Protein AF-A0A8T4J746-F1 (afdb_monomer_lite)

InterPro domains:
  IPR036259 MFS transporter superfamily [SSF103473] (16-96)

Foldseek 3Di:
DPPVVDPPDCPHCVNVVVVVVVVVVVVVVVVVQVPDPDRPDDVVQCVDVVSVVVVVVVVVVVVVVVVVLVVQLCCCCVVVVDDNVVSVVVCVVVVVD

Structure (mmCIF, N/CA/C/O backbone):
data_AF-A0A8T4J746-F1
#
_entry.id   AF-A0A8T4J746-F1
#
loop_
_atom_site.group_PDB
_atom_site.id
_atom_site.type_symbol
_atom_site.label_atom_id
_atom_site.label_alt_id
_atom_site.label_comp_id
_atom_site.label_asym_id
_atom_site.label_entity_id
_atom_site.label_seq_id
_atom_site.pdbx_PDB_ins_code
_atom_site.Cartn_x
_atom_site.Cartn_y
_atom_site.Cartn_z
_atom_site.occupancy
_atom_site.B_iso_or_equiv
_atom_site.auth_seq_id
_atom_site.auth_comp_id
_atom_site.auth_asym_id
_atom_site.auth_atom_id
_atom_site.pdbx_PDB_model_num
ATOM 1 N N . VAL A 1 1 ? 3.954 -14.699 -12.345 1.00 46.50 1 VAL A N 1
ATOM 2 C CA . VAL A 1 1 ? 3.123 -13.565 -11.860 1.00 46.50 1 VAL A CA 1
ATOM 3 C C . VAL A 1 1 ? 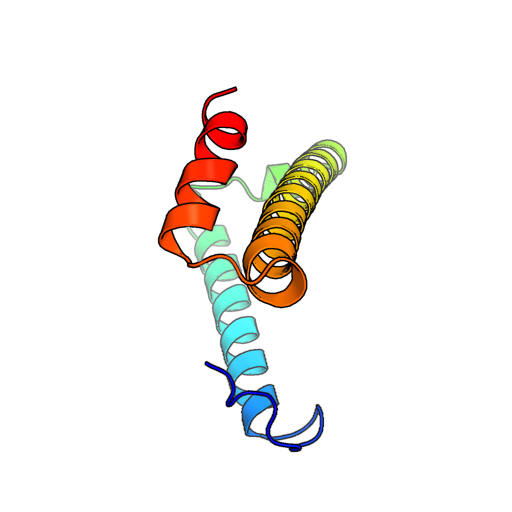2.358 -12.829 -12.969 1.00 46.50 1 VAL A C 1
ATOM 5 O O . VAL A 1 1 ? 1.254 -12.374 -12.720 1.00 46.50 1 VAL A O 1
ATOM 8 N N . LYS A 1 2 ? 2.841 -12.819 -14.224 1.00 45.47 2 LYS A N 1
ATOM 9 C CA . LYS A 1 2 ? 2.150 -12.290 -15.424 1.00 45.47 2 LYS A CA 1
ATOM 10 C C . LYS A 1 2 ? 1.062 -13.236 -15.990 1.00 45.47 2 LYS A C 1
ATOM 12 O O . LYS A 1 2 ? 1.069 -13.545 -17.173 1.00 45.47 2 LYS A O 1
ATOM 17 N N . ARG A 1 3 ? 0.187 -13.784 -15.135 1.00 45.03 3 ARG A N 1
ATOM 18 C CA . ARG A 1 3 ? -0.960 -14.637 -15.548 1.00 45.03 3 ARG A CA 1
ATOM 19 C C . ARG A 1 3 ? -2.323 -14.142 -15.041 1.00 45.03 3 ARG A C 1
ATOM 21 O O . ARG A 1 3 ? -3.326 -14.787 -15.297 1.00 45.03 3 ARG A O 1
ATOM 28 N N . ALA A 1 4 ? -2.370 -12.981 -14.385 1.00 52.22 4 ALA A N 1
ATOM 29 C CA . ALA A 1 4 ? -3.615 -12.297 -14.014 1.00 52.22 4 ALA A CA 1
ATOM 30 C C . ALA A 1 4 ? -4.032 -11.222 -15.044 1.00 52.22 4 ALA A C 1
ATOM 32 O O . ALA A 1 4 ? -4.728 -10.276 -14.706 1.00 52.22 4 ALA A O 1
ATOM 33 N N . GLY A 1 5 ? -3.551 -11.340 -16.286 1.00 49.50 5 GLY A N 1
ATOM 34 C CA . GLY A 1 5 ? -3.947 -10.495 -17.420 1.00 49.50 5 GLY A CA 1
ATOM 35 C C . GLY A 1 5 ? -4.596 -11.295 -18.551 1.00 49.50 5 GLY A C 1
ATOM 36 O O . GLY A 1 5 ? -4.645 -10.823 -19.682 1.00 49.50 5 GLY A O 1
ATOM 37 N N . THR A 1 6 ? -5.017 -12.535 -18.280 1.00 51.75 6 THR A N 1
ATOM 38 C CA . THR A 1 6 ? -5.798 -13.337 -19.228 1.00 51.75 6 THR A CA 1
ATOM 39 C C . THR A 1 6 ? -7.147 -12.646 -19.376 1.00 51.75 6 THR A C 1
ATOM 41 O O . THR A 1 6 ? -7.766 -12.357 -18.359 1.00 51.75 6 THR A O 1
ATOM 44 N N . GLY A 1 7 ? -7.556 -12.328 -20.605 1.00 55.16 7 GLY A N 1
ATOM 45 C CA . GLY A 1 7 ? -8.701 -11.476 -20.954 1.00 55.16 7 GLY A CA 1
ATOM 46 C C . GLY A 1 7 ? -10.095 -11.982 -20.561 1.00 55.16 7 GLY A C 1
ATOM 47 O O . GLY A 1 7 ? -11.039 -11.808 -21.325 1.00 55.16 7 GLY A O 1
ATOM 48 N N . GLU A 1 8 ? -10.247 -12.589 -19.387 1.00 59.25 8 GLU A N 1
ATOM 49 C CA . GLU A 1 8 ? -11.535 -12.683 -18.717 1.00 59.25 8 GLU A CA 1
ATOM 50 C C . GLU A 1 8 ? -11.913 -11.269 -18.268 1.00 59.25 8 GLU A C 1
ATOM 52 O O . GLU A 1 8 ? -11.132 -10.582 -17.608 1.00 59.25 8 GLU A O 1
ATOM 57 N N . GLY A 1 9 ? -13.083 -10.789 -18.695 1.00 61.47 9 GLY A N 1
ATOM 58 C CA . GLY A 1 9 ? -13.557 -9.457 -18.329 1.00 61.47 9 GLY A CA 1
ATOM 59 C C . GLY A 1 9 ? -13.572 -9.264 -16.811 1.00 61.47 9 GLY A C 1
ATOM 60 O O . GLY A 1 9 ? -13.573 -10.228 -16.053 1.00 61.47 9 GLY A O 1
ATOM 61 N N . LEU A 1 10 ? -13.651 -8.014 -16.352 1.00 65.25 10 LEU A N 1
ATOM 62 C CA . LEU A 1 10 ? -13.710 -7.644 -14.924 1.00 65.25 10 LEU A CA 1
ATOM 63 C C . LEU A 1 10 ? -14.742 -8.442 -14.089 1.00 65.25 10 LEU A C 1
ATOM 65 O O . LEU A 1 10 ? -14.640 -8.489 -12.867 1.00 65.25 10 LEU A O 1
ATOM 69 N N . LEU A 1 11 ? -15.726 -9.064 -14.748 1.00 71.25 11 LEU A N 1
ATOM 70 C CA . LEU A 1 11 ? -16.787 -9.893 -14.171 1.00 71.25 11 LEU A CA 1
ATOM 71 C C . LEU A 1 11 ? -16.536 -11.409 -14.295 1.00 71.25 11 LEU A C 1
ATOM 73 O O . LEU A 1 11 ? -17.451 -12.206 -14.098 1.00 71.25 11 LEU A O 1
ATOM 77 N N . GLY A 1 12 ? -15.319 -11.823 -14.643 1.00 78.25 12 GLY A N 1
ATOM 78 C CA . GLY A 1 12 ? -14.938 -13.225 -14.715 1.00 78.25 12 GLY A CA 1
ATOM 79 C C . GLY A 1 12 ? -15.028 -13.889 -13.336 1.00 78.25 12 GLY A C 1
ATOM 80 O O . GLY A 1 12 ? -14.698 -13.264 -12.318 1.00 78.25 12 GLY A O 1
ATOM 81 N N . PRO A 1 13 ? -15.443 -15.166 -13.263 1.00 76.69 13 PRO A N 1
ATOM 82 C CA . PRO A 1 13 ? -15.526 -15.889 -11.997 1.00 76.69 13 PRO A CA 1
ATOM 83 C C . PRO A 1 13 ? -14.168 -15.953 -11.279 1.00 76.69 13 PRO A C 1
ATOM 85 O O . PRO A 1 13 ? -14.131 -15.927 -10.050 1.00 76.69 13 PRO A O 1
ATOM 88 N N . ALA A 1 14 ? -13.054 -15.938 -12.022 1.00 81.31 14 ALA A N 1
ATOM 89 C CA . ALA A 1 14 ? -11.702 -15.904 -11.468 1.00 81.31 14 ALA A CA 1
ATOM 90 C C . ALA A 1 14 ? -11.357 -14.593 -10.733 1.00 81.31 14 ALA A C 1
ATOM 92 O O . ALA A 1 14 ? -10.502 -14.604 -9.849 1.00 81.31 14 ALA A O 1
ATOM 93 N N . THR A 1 15 ? -12.020 -13.476 -11.052 1.00 82.00 15 THR A N 1
ATOM 94 C CA . THR A 1 15 ? -11.833 -12.175 -10.382 1.00 82.00 15 THR A CA 1
ATOM 95 C C . THR A 1 15 ? -12.856 -11.968 -9.269 1.00 82.00 15 THR A C 1
ATOM 97 O O . THR A 1 15 ? -12.509 -11.523 -8.174 1.00 82.00 15 THR A O 1
ATOM 100 N N . LEU A 1 16 ? -14.116 -12.335 -9.517 1.00 85.50 16 LEU A N 1
ATOM 101 C CA . LEU A 1 16 ? -15.197 -12.167 -8.546 1.00 85.50 16 LEU A CA 1
ATOM 102 C C . LEU A 1 16 ? -15.040 -13.084 -7.330 1.00 85.50 16 LEU A C 1
ATOM 104 O O . LEU A 1 16 ? -15.293 -12.645 -6.211 1.00 85.50 16 LEU A O 1
ATOM 108 N N . ALA A 1 17 ? -14.590 -14.329 -7.515 1.00 87.44 17 ALA A N 1
ATOM 109 C CA . ALA A 1 17 ? -14.396 -15.262 -6.408 1.00 87.44 17 ALA A CA 1
ATOM 110 C C . ALA A 1 17 ? -13.406 -14.742 -5.342 1.00 87.44 17 ALA A C 1
ATOM 112 O O . ALA A 1 17 ? -13.809 -14.624 -4.182 1.00 87.44 17 ALA A O 1
ATOM 113 N N . PRO A 1 18 ? -12.149 -14.370 -5.669 1.00 88.06 18 PRO A N 1
ATOM 114 C CA . PRO A 1 18 ? -11.221 -13.843 -4.671 1.00 88.06 18 PRO A CA 1
ATOM 115 C C . PRO A 1 18 ? -11.674 -12.495 -4.097 1.00 88.06 18 PRO A C 1
ATOM 117 O O . PRO A 1 18 ? -11.447 -12.249 -2.914 1.00 88.06 18 PRO A O 1
ATOM 120 N N . LEU A 1 19 ? -12.360 -11.651 -4.880 1.00 88.50 19 LEU A N 1
ATOM 121 C CA . LEU A 1 19 ? -12.922 -10.390 -4.388 1.00 88.50 19 LEU A CA 1
ATOM 122 C C . LEU A 1 19 ? -13.989 -10.625 -3.309 1.00 88.50 19 LEU A C 1
ATOM 124 O O . LEU A 1 19 ? -13.925 -10.029 -2.233 1.00 88.50 19 LEU A O 1
ATOM 128 N N . LEU A 1 20 ? -14.944 -11.522 -3.570 1.00 92.44 20 LEU A N 1
ATOM 129 C CA . LEU A 1 20 ? -16.001 -11.874 -2.620 1.00 92.44 20 LEU A CA 1
ATOM 130 C C . LEU A 1 20 ? -15.434 -12.558 -1.375 1.00 92.44 20 LEU A C 1
ATOM 132 O O . LEU A 1 20 ? -15.839 -12.228 -0.260 1.00 92.44 20 LEU A O 1
ATOM 136 N N . ILE A 1 21 ? -14.468 -13.466 -1.545 1.00 93.25 21 ILE A N 1
ATOM 137 C CA . ILE A 1 21 ? -13.784 -14.131 -0.428 1.00 93.25 21 ILE A CA 1
ATOM 138 C C . ILE A 1 21 ? -13.037 -13.100 0.425 1.00 93.25 21 ILE A C 1
ATOM 140 O O . ILE A 1 21 ? -13.191 -13.089 1.646 1.00 93.25 21 ILE A O 1
ATOM 144 N N . GLY A 1 22 ? -12.273 -12.201 -0.199 1.00 90.69 22 GLY A N 1
ATOM 145 C CA . GLY A 1 22 ? -11.554 -11.132 0.492 1.00 90.69 22 GLY A CA 1
ATOM 146 C C . GLY A 1 22 ? -12.494 -10.210 1.268 1.00 90.69 22 GLY A C 1
ATOM 147 O O . GLY A 1 22 ? -12.268 -9.950 2.451 1.00 90.69 22 GLY A O 1
ATOM 148 N N . ALA A 1 23 ? -13.597 -9.784 0.647 1.00 93.19 23 ALA A N 1
ATOM 149 C CA . ALA A 1 23 ? -14.620 -8.974 1.301 1.00 93.19 23 ALA A CA 1
ATOM 150 C C . ALA A 1 23 ? -15.270 -9.710 2.487 1.00 93.19 23 ALA A C 1
ATOM 152 O O . ALA A 1 23 ? -15.416 -9.138 3.569 1.00 93.19 23 ALA A O 1
ATOM 153 N N . ALA A 1 24 ? -15.610 -10.992 2.324 1.00 93.94 24 ALA A N 1
ATOM 154 C CA . ALA A 1 24 ? -16.190 -11.805 3.389 1.00 93.94 24 ALA A CA 1
ATOM 155 C C . ALA A 1 24 ? -15.230 -11.963 4.580 1.00 93.94 24 ALA A C 1
ATOM 157 O O . ALA A 1 24 ? -15.645 -11.806 5.731 1.00 93.94 24 ALA A O 1
ATOM 158 N N . LEU A 1 25 ? -13.944 -12.213 4.316 1.00 92.88 25 LEU A N 1
ATOM 159 C CA . LEU A 1 25 ? -12.907 -12.313 5.345 1.00 92.88 25 LEU A CA 1
ATOM 160 C C . LEU A 1 25 ? -12.695 -10.985 6.075 1.00 92.88 25 LEU A C 1
ATOM 162 O O . LEU A 1 25 ? -12.599 -10.984 7.303 1.00 92.88 25 LEU A O 1
ATOM 166 N N . LEU A 1 26 ? -12.686 -9.859 5.356 1.00 87.88 26 LEU A N 1
ATOM 167 C CA . LEU A 1 26 ? -12.573 -8.529 5.955 1.00 87.88 26 LEU A CA 1
ATOM 168 C C . LEU A 1 26 ? -13.752 -8.250 6.895 1.00 87.88 26 LEU A C 1
ATOM 170 O O . LEU A 1 26 ? -13.555 -7.872 8.049 1.00 87.88 26 LEU A O 1
ATOM 174 N N . VAL A 1 27 ? -14.981 -8.511 6.442 1.00 89.25 27 VAL A N 1
ATOM 175 C CA . VAL A 1 27 ? -16.186 -8.354 7.269 1.00 89.25 27 VAL A CA 1
ATOM 176 C C . VAL A 1 27 ? -16.136 -9.274 8.490 1.00 89.25 27 VAL A C 1
ATOM 178 O O . VAL A 1 27 ? -16.463 -8.846 9.600 1.00 89.25 27 VAL A O 1
ATOM 181 N N . ALA A 1 28 ? -15.706 -10.526 8.322 1.00 89.19 28 ALA A N 1
ATOM 182 C CA . ALA A 1 28 ? -15.554 -11.469 9.425 1.00 89.19 28 ALA A CA 1
ATOM 183 C C . ALA A 1 28 ? -14.501 -10.998 10.441 1.00 89.19 28 ALA A C 1
ATOM 185 O O . ALA A 1 28 ? -14.742 -11.064 11.648 1.00 89.19 28 ALA A O 1
ATOM 186 N N . PHE A 1 29 ? -13.369 -10.470 9.971 1.00 84.31 29 PHE A N 1
ATOM 187 C CA . PHE A 1 29 ? -12.306 -9.918 10.808 1.00 84.31 29 PHE A CA 1
ATOM 188 C C . PHE A 1 29 ? -12.789 -8.704 11.603 1.00 84.31 29 PHE A C 1
ATOM 190 O O . PHE A 1 29 ? -12.661 -8.689 12.826 1.00 84.31 29 PHE A O 1
ATOM 197 N N . VAL A 1 30 ? -13.431 -7.739 10.940 1.00 83.81 30 VAL A N 1
ATOM 198 C CA . VAL A 1 30 ? -14.019 -6.540 11.557 1.00 83.81 30 VAL A CA 1
ATOM 199 C C . VAL A 1 30 ? -15.047 -6.923 12.625 1.00 83.81 30 VAL A C 1
ATOM 201 O O . VAL A 1 30 ? -15.009 -6.417 13.748 1.00 83.81 30 VAL A O 1
ATOM 204 N N . ARG A 1 31 ? -15.942 -7.873 12.320 1.00 84.44 31 ARG A N 1
ATOM 205 C CA . ARG A 1 31 ? -16.929 -8.390 13.284 1.00 84.44 31 ARG A CA 1
ATOM 206 C C . ARG A 1 31 ? -16.268 -9.093 14.466 1.00 84.44 31 ARG A C 1
ATOM 208 O O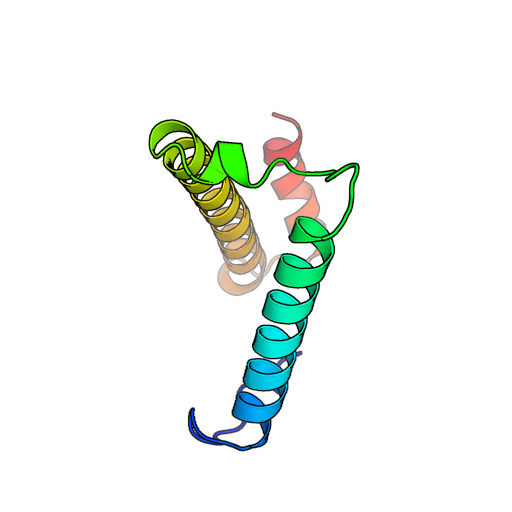 . ARG A 1 31 ? -16.732 -8.939 15.595 1.00 84.44 31 ARG A O 1
ATOM 215 N N . ARG A 1 32 ? -15.199 -9.859 14.225 1.00 82.75 32 ARG A N 1
ATOM 216 C CA . ARG A 1 32 ? -14.456 -10.566 15.275 1.00 82.75 32 ARG A CA 1
ATOM 217 C C . ARG A 1 32 ? -13.694 -9.596 16.179 1.00 82.75 32 ARG A C 1
ATOM 219 O O . ARG A 1 32 ? -13.761 -9.759 17.392 1.00 82.75 32 ARG A O 1
ATOM 226 N N . GLN A 1 33 ? -13.038 -8.584 15.612 1.00 78.81 33 GLN A N 1
ATOM 227 C CA . GLN A 1 33 ? -12.352 -7.510 16.342 1.00 78.81 33 GLN A CA 1
ATOM 228 C C . GLN A 1 33 ? -13.331 -6.742 17.236 1.00 78.81 33 GLN A C 1
ATOM 230 O O . GLN A 1 33 ? -13.083 -6.590 18.426 1.00 78.81 33 GLN A O 1
ATOM 235 N N . LYS A 1 34 ? -14.501 -6.367 16.703 1.00 73.94 34 LYS A N 1
ATOM 236 C CA . LYS A 1 34 ? -15.529 -5.630 17.457 1.00 73.94 34 LYS A CA 1
ATOM 237 C C . LYS A 1 34 ? -16.168 -6.442 18.596 1.00 73.94 34 LYS A C 1
ATOM 239 O O . LYS A 1 34 ? -16.694 -5.857 19.534 1.00 73.94 34 LYS A O 1
ATOM 244 N N . ARG A 1 35 ? -16.157 -7.780 18.516 1.00 74.19 35 ARG A N 1
ATOM 245 C CA . ARG A 1 35 ? -16.701 -8.683 19.553 1.00 74.19 35 ARG A CA 1
ATOM 246 C C . ARG A 1 35 ? -15.683 -9.087 20.630 1.00 74.19 35 ARG A C 1
ATOM 248 O O . ARG A 1 35 ? -16.079 -9.734 21.595 1.00 74.19 35 ARG A O 1
ATOM 255 N N . ARG A 1 36 ? -14.392 -8.774 20.474 1.00 74.44 36 ARG A N 1
ATOM 256 C CA . ARG A 1 36 ? -13.349 -9.102 21.463 1.00 74.44 36 ARG A CA 1
ATOM 257 C C . ARG A 1 36 ? -13.325 -8.042 22.570 1.00 74.44 36 ARG A C 1
ATOM 259 O O . ARG A 1 36 ? -13.370 -6.853 22.293 1.00 74.44 36 ARG A O 1
ATOM 266 N N . THR A 1 37 ? -13.219 -8.491 23.818 1.00 62.53 37 THR A N 1
ATOM 267 C CA . THR A 1 37 ? -13.196 -7.653 25.032 1.00 62.53 37 THR A CA 1
ATOM 268 C C . THR A 1 37 ? -11.929 -6.806 25.179 1.00 62.53 37 THR A C 1
ATOM 270 O O . THR A 1 37 ? -11.973 -5.769 25.832 1.00 62.53 37 THR A O 1
ATOM 273 N N . HIS A 1 38 ? -10.818 -7.206 24.553 1.00 62.97 38 HIS A N 1
ATOM 274 C CA . HIS A 1 38 ? -9.589 -6.412 24.429 1.00 62.97 38 HIS A CA 1
ATOM 275 C C . HIS A 1 38 ? -9.220 -6.288 22.943 1.00 62.97 38 HIS A C 1
ATOM 277 O O . HIS A 1 38 ? -8.528 -7.157 22.405 1.00 62.97 38 HIS A O 1
ATOM 283 N N . PRO A 1 39 ? -9.751 -5.271 22.243 1.00 65.38 39 PRO A N 1
ATOM 284 C CA . PRO A 1 39 ? -9.382 -5.013 20.862 1.00 65.38 39 PRO A CA 1
ATOM 285 C C . PRO A 1 39 ? -7.923 -4.547 20.785 1.00 65.38 39 PRO A C 1
ATOM 287 O O . PRO A 1 39 ? -7.519 -3.639 21.502 1.00 65.38 39 PRO A O 1
ATOM 290 N N . LEU A 1 40 ? -7.141 -5.151 19.884 1.00 65.75 40 LEU A N 1
ATOM 291 C CA . LEU A 1 40 ? -5.780 -4.694 19.554 1.00 65.75 40 LEU A CA 1
ATOM 292 C C . LEU A 1 40 ? -5.794 -3.305 18.898 1.00 65.75 40 LEU A C 1
ATOM 294 O O . LEU A 1 40 ? -4.814 -2.571 18.965 1.00 65.75 40 LEU A O 1
ATOM 298 N N . ILE A 1 41 ? -6.905 -2.968 18.241 1.00 64.06 41 ILE A N 1
ATOM 299 C CA . ILE A 1 41 ? -7.133 -1.701 17.559 1.00 64.06 41 ILE A CA 1
ATOM 300 C C . ILE A 1 41 ? -8.491 -1.183 18.021 1.00 64.06 41 ILE A C 1
ATOM 302 O O . ILE A 1 41 ? -9.523 -1.795 17.734 1.00 64.06 41 ILE A O 1
ATOM 306 N N . ASP A 1 42 ? -8.498 -0.060 18.736 1.00 71.56 42 ASP A N 1
ATOM 307 C CA . ASP A 1 42 ? -9.741 0.592 19.133 1.00 71.56 42 ASP A CA 1
ATOM 308 C C . ASP A 1 42 ? -10.424 1.187 17.895 1.00 71.56 42 ASP A C 1
ATOM 310 O O . ASP A 1 42 ? -10.057 2.239 17.366 1.00 71.56 42 ASP A O 1
ATOM 314 N N . MET A 1 43 ? -11.443 0.479 17.421 1.00 69.88 43 MET A N 1
ATOM 315 C CA . MET A 1 43 ? -12.266 0.878 16.283 1.00 69.88 43 MET A CA 1
ATOM 316 C C . MET A 1 43 ? -13.012 2.202 16.542 1.00 69.88 43 MET A C 1
ATOM 318 O O . MET A 1 43 ? -13.455 2.843 15.591 1.00 69.88 43 MET A O 1
ATOM 322 N N . GLY A 1 44 ? -13.125 2.640 17.804 1.00 71.19 44 GLY A N 1
ATOM 323 C CA . GLY A 1 44 ? -13.647 3.950 18.186 1.00 71.19 44 GLY A CA 1
ATOM 324 C C . GLY A 1 44 ? -12.733 5.111 17.786 1.00 71.19 44 GLY A C 1
ATOM 325 O O . GLY A 1 44 ? -13.229 6.195 17.483 1.00 71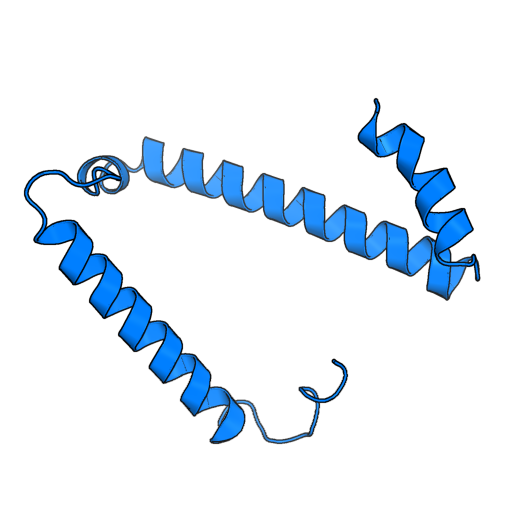.19 44 GLY A O 1
ATOM 326 N N . MET A 1 45 ? -11.416 4.896 17.681 1.00 68.25 45 MET A N 1
ATOM 327 C CA . MET A 1 45 ? -10.497 5.938 17.205 1.00 68.25 45 MET A CA 1
ATOM 328 C C . MET A 1 45 ? -10.715 6.258 15.724 1.00 68.25 45 MET A C 1
ATOM 330 O O . MET A 1 45 ? -10.699 7.427 15.350 1.00 68.25 45 MET A O 1
ATOM 334 N N . PHE A 1 46 ? -11.024 5.256 14.897 1.00 73.31 46 PHE A N 1
ATOM 335 C CA . PHE A 1 46 ? -11.360 5.451 13.481 1.00 73.31 46 PHE A CA 1
ATOM 336 C C . PHE A 1 46 ? -12.673 6.207 13.254 1.00 73.31 46 PHE A C 1
ATOM 338 O O . PHE A 1 46 ? -12.855 6.795 12.193 1.00 73.31 46 PHE A O 1
ATOM 345 N N . ALA A 1 47 ? -13.570 6.250 14.245 1.00 75.94 47 ALA A N 1
ATOM 346 C CA . ALA A 1 47 ? -14.770 7.081 14.170 1.00 75.94 47 ALA A CA 1
ATOM 347 C C . ALA A 1 47 ? -14.447 8.586 14.253 1.00 75.94 47 ALA A C 1
ATOM 349 O O . ALA A 1 47 ? -15.269 9.416 13.867 1.00 75.94 47 ALA A O 1
ATOM 350 N N . ARG A 1 48 ? -13.251 8.957 14.738 1.00 83.56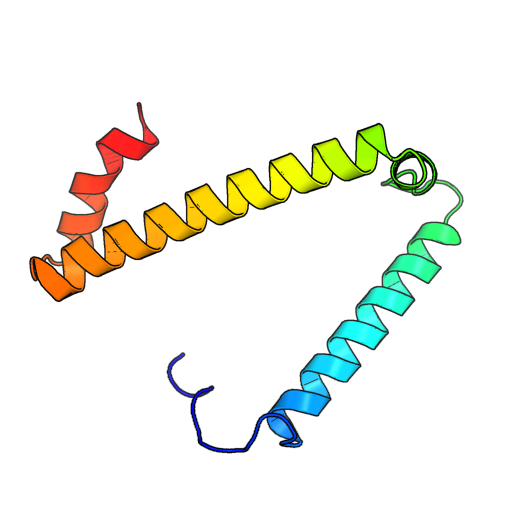 48 ARG A N 1
ATOM 351 C CA . ARG A 1 48 ? -12.795 10.350 14.760 1.00 83.56 48 ARG A CA 1
ATOM 352 C C . ARG A 1 48 ? -12.223 10.706 13.382 1.00 83.56 48 ARG A C 1
ATOM 354 O O . ARG A 1 48 ? -11.199 10.135 12.997 1.00 83.56 48 ARG A O 1
ATOM 361 N N . PRO A 1 49 ? -12.799 11.687 12.661 1.00 81.88 49 PRO A N 1
ATOM 362 C CA . PRO A 1 49 ? -12.364 12.020 11.306 1.00 81.88 49 PRO A CA 1
ATOM 363 C C . PRO A 1 49 ? -10.886 12.417 11.256 1.00 81.88 49 PRO A C 1
ATOM 365 O O . PRO A 1 49 ? -10.188 11.969 10.362 1.00 81.88 49 PRO A O 1
ATOM 368 N N . ALA A 1 50 ? -10.378 13.145 12.258 1.00 85.31 50 ALA A N 1
ATOM 369 C CA . ALA A 1 50 ? -8.965 13.527 12.341 1.00 85.31 50 ALA A CA 1
ATOM 370 C C . ALA A 1 50 ? -7.996 12.330 12.419 1.00 85.31 50 ALA A C 1
ATOM 372 O O . ALA A 1 50 ? -6.893 12.384 11.883 1.00 85.31 50 ALA A O 1
ATOM 373 N N . PHE A 1 51 ? -8.395 11.239 13.080 1.00 84.12 51 PHE A N 1
ATOM 374 C CA . PHE A 1 51 ? -7.575 10.031 13.151 1.00 84.12 51 PHE A CA 1
ATOM 375 C C . PHE A 1 51 ? -7.645 9.255 11.834 1.00 84.12 51 PHE A C 1
ATOM 377 O O . PHE A 1 51 ? -6.618 8.845 11.300 1.00 84.12 51 PHE A O 1
ATOM 384 N N . SER A 1 52 ? -8.845 9.110 11.262 1.00 86.75 52 SER A N 1
ATOM 385 C CA . SER A 1 52 ? -9.014 8.435 9.973 1.00 86.75 52 SER A CA 1
ATOM 386 C C . SER A 1 52 ? -8.309 9.171 8.831 1.00 86.75 52 SER A C 1
ATOM 388 O O . SER A 1 52 ? -7.756 8.517 7.950 1.00 86.75 52 SER A O 1
ATOM 390 N N . THR A 1 53 ? -8.300 10.508 8.831 1.00 90.25 53 THR A N 1
ATOM 391 C CA . THR A 1 53 ? -7.556 11.296 7.839 1.00 90.25 53 THR A CA 1
ATOM 392 C C . THR A 1 53 ? -6.055 11.158 8.040 1.00 90.25 53 THR A C 1
ATOM 394 O O . THR A 1 53 ? -5.352 10.950 7.060 1.00 90.25 53 THR A O 1
ATOM 397 N N . ALA A 1 54 ? -5.556 11.190 9.281 1.00 90.50 54 ALA A N 1
ATOM 398 C CA . ALA A 1 54 ? -4.139 10.967 9.564 1.00 90.50 54 ALA A CA 1
ATOM 399 C C . ALA A 1 54 ? -3.670 9.585 9.078 1.00 90.50 54 ALA A C 1
ATOM 401 O O . ALA A 1 54 ? -2.676 9.488 8.361 1.00 90.50 54 ALA A O 1
ATOM 402 N N . VAL A 1 55 ? -4.423 8.524 9.389 1.00 91.19 55 VAL A N 1
ATOM 403 C CA . VAL A 1 55 ? -4.136 7.172 8.887 1.00 91.19 55 VAL A CA 1
ATOM 404 C C . VAL A 1 55 ? -4.219 7.124 7.361 1.00 91.19 55 VAL A C 1
ATOM 406 O O . VAL A 1 55 ? -3.342 6.547 6.724 1.00 91.19 55 VAL A O 1
ATOM 409 N N . GLY A 1 56 ? -5.223 7.768 6.760 1.00 92.44 56 GLY A N 1
ATOM 410 C CA . GLY A 1 56 ? -5.351 7.878 5.307 1.00 92.44 56 GLY A CA 1
ATOM 411 C C . GLY A 1 56 ? -4.139 8.548 4.657 1.00 92.44 56 GLY A C 1
ATOM 412 O O . GLY A 1 56 ? -3.606 8.027 3.681 1.00 92.44 56 GLY A O 1
ATOM 413 N N . CYS A 1 57 ? -3.646 9.646 5.232 1.00 95.19 57 CYS A N 1
ATOM 414 C CA . CYS A 1 57 ? -2.432 10.321 4.778 1.00 95.19 57 CYS A CA 1
ATOM 415 C C . CYS A 1 57 ? -1.200 9.419 4.892 1.00 95.19 57 CYS A C 1
ATOM 417 O O . CYS A 1 57 ? -0.410 9.369 3.955 1.00 95.19 57 CYS A O 1
ATOM 419 N N . ILE A 1 58 ? -1.048 8.676 5.994 1.00 94.56 58 ILE A N 1
ATOM 420 C CA . ILE A 1 58 ? 0.063 7.726 6.170 1.00 94.56 58 ILE A CA 1
ATOM 421 C C . ILE A 1 58 ? 0.008 6.634 5.098 1.00 94.56 58 ILE A C 1
ATOM 423 O O . ILE A 1 58 ? 1.020 6.340 4.465 1.00 94.56 58 ILE A O 1
ATOM 427 N N . VAL A 1 59 ? -1.173 6.058 4.855 1.00 95.69 59 VAL A N 1
ATOM 428 C CA . VAL A 1 59 ? -1.367 5.036 3.818 1.00 95.69 59 VAL A CA 1
ATOM 429 C C 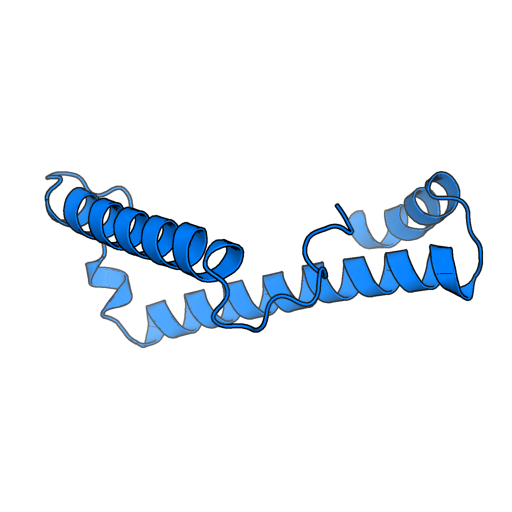. VAL A 1 59 ? -1.042 5.594 2.435 1.00 95.69 59 VAL A C 1
ATOM 431 O O . VAL A 1 59 ? -0.331 4.943 1.676 1.00 95.69 59 VAL A O 1
ATOM 434 N N . LEU A 1 60 ? -1.516 6.799 2.110 1.00 96.69 60 LEU A N 1
ATOM 435 C CA . LEU A 1 60 ? -1.224 7.451 0.832 1.00 96.69 60 LEU A CA 1
ATOM 436 C C . LEU A 1 60 ? 0.265 7.763 0.668 1.00 96.69 60 LEU A C 1
ATOM 438 O O . LEU A 1 60 ? 0.809 7.545 -0.410 1.00 96.69 60 LEU A O 1
ATOM 442 N N . ALA A 1 61 ? 0.933 8.224 1.726 1.00 95.44 61 ALA A N 1
ATOM 443 C CA . ALA A 1 61 ? 2.367 8.487 1.710 1.00 95.44 61 ALA A CA 1
ATOM 444 C C . ALA A 1 61 ? 3.171 7.201 1.473 1.00 95.44 61 ALA A C 1
ATOM 446 O O . ALA A 1 61 ? 4.047 7.175 0.612 1.00 95.44 61 ALA A O 1
ATOM 447 N N . MET A 1 62 ? 2.835 6.114 2.175 1.00 94.75 62 MET A N 1
ATOM 448 C CA . MET A 1 62 ? 3.463 4.805 1.970 1.00 94.75 62 MET A CA 1
ATOM 449 C C . MET A 1 62 ? 3.183 4.248 0.573 1.00 94.75 62 MET A C 1
ATOM 451 O O . MET A 1 62 ? 4.086 3.724 -0.072 1.00 94.75 62 MET A O 1
ATOM 455 N N . LEU A 1 63 ? 1.953 4.394 0.072 1.00 95.62 63 LEU A N 1
ATOM 456 C CA . LEU A 1 63 ? 1.592 3.984 -1.283 1.00 95.62 63 LEU A CA 1
ATOM 457 C C . LEU A 1 63 ? 2.405 4.751 -2.334 1.00 95.62 63 LEU A C 1
ATOM 459 O O . LEU A 1 63 ? 2.908 4.142 -3.274 1.00 95.62 63 LEU A O 1
ATOM 463 N N . ALA A 1 64 ? 2.545 6.069 -2.171 1.00 94.62 64 ALA A N 1
ATOM 464 C CA . ALA A 1 64 ? 3.341 6.904 -3.063 1.00 94.62 64 ALA A CA 1
ATOM 465 C C . ALA A 1 64 ? 4.828 6.527 -3.013 1.00 94.62 64 ALA A C 1
ATOM 467 O O . ALA A 1 64 ? 5.453 6.412 -4.064 1.00 94.62 64 ALA A O 1
ATOM 468 N N . LEU A 1 65 ? 5.368 6.281 -1.816 1.00 92.56 65 LEU A N 1
ATOM 469 C CA . LEU A 1 65 ? 6.754 5.859 -1.612 1.00 92.56 65 LEU A CA 1
ATOM 470 C C . LEU A 1 65 ? 7.045 4.524 -2.312 1.00 92.56 65 LEU A C 1
ATOM 472 O O . LEU A 1 65 ? 7.919 4.457 -3.171 1.00 92.56 65 LEU A O 1
ATOM 476 N N . VAL A 1 66 ? 6.257 3.484 -2.022 1.00 91.38 66 VAL A N 1
ATOM 477 C CA . VAL A 1 66 ? 6.420 2.156 -2.641 1.00 91.38 66 VAL A CA 1
ATOM 478 C C . VAL A 1 66 ? 6.177 2.218 -4.152 1.00 91.38 66 VAL A C 1
ATOM 480 O O . VAL A 1 66 ? 6.877 1.575 -4.933 1.00 91.38 66 VAL A O 1
ATOM 483 N N . GLY A 1 67 ? 5.191 3.006 -4.590 1.00 92.00 67 GLY A N 1
ATOM 484 C CA . GLY A 1 67 ? 4.915 3.221 -6.008 1.00 92.00 67 GLY A CA 1
ATOM 485 C C . GLY A 1 67 ? 6.100 3.853 -6.739 1.00 92.00 67 GLY A C 1
ATOM 486 O O . GLY A 1 67 ? 6.476 3.389 -7.816 1.00 92.00 67 GLY A O 1
ATOM 487 N N . LEU A 1 68 ? 6.723 4.867 -6.135 1.00 91.75 68 LEU A N 1
ATOM 488 C CA . LEU A 1 68 ? 7.917 5.516 -6.665 1.00 91.75 68 LEU A CA 1
ATOM 489 C C . LEU A 1 68 ? 9.097 4.540 -6.755 1.00 91.75 68 LEU A C 1
ATOM 491 O O . LEU A 1 68 ? 9.749 4.487 -7.796 1.00 91.75 68 LEU A O 1
ATOM 495 N N . GLU A 1 69 ? 9.341 3.738 -5.716 1.00 89.12 69 GLU A N 1
ATOM 496 C CA . GLU A 1 69 ? 10.396 2.716 -5.721 1.00 89.12 69 GLU A CA 1
ATOM 497 C C . GLU A 1 69 ? 10.199 1.699 -6.850 1.00 89.12 69 GLU A C 1
ATOM 499 O O . GLU A 1 69 ? 11.136 1.396 -7.590 1.00 89.12 69 GLU A O 1
ATOM 504 N N . LEU A 1 70 ? 8.968 1.215 -7.045 1.00 91.38 70 LEU A N 1
ATOM 505 C CA . LEU A 1 70 ? 8.655 0.288 -8.132 1.00 91.38 70 LEU A CA 1
ATOM 506 C C . LEU A 1 70 ? 8.920 0.905 -9.506 1.00 91.38 70 LEU A C 1
ATOM 508 O O . LEU A 1 70 ? 9.496 0.238 -10.366 1.00 91.38 70 LEU A O 1
ATOM 512 N N . ILE A 1 71 ? 8.523 2.162 -9.717 1.00 90.31 71 ILE A N 1
ATOM 513 C CA . ILE A 1 71 ? 8.776 2.874 -10.976 1.00 90.31 71 ILE A CA 1
ATOM 514 C C . ILE A 1 71 ? 10.280 3.079 -11.180 1.00 90.31 71 ILE A C 1
ATOM 516 O O . ILE A 1 71 ? 10.773 2.846 -12.281 1.00 90.31 71 ILE A O 1
ATOM 520 N N . ALA A 1 72 ? 11.024 3.457 -10.139 1.00 87.75 72 ALA A N 1
ATOM 521 C CA . ALA A 1 72 ? 12.470 3.647 -10.212 1.00 87.75 72 ALA A CA 1
ATOM 522 C C . ALA A 1 72 ? 13.199 2.347 -10.590 1.00 87.75 72 ALA A C 1
ATOM 524 O O . ALA A 1 72 ? 14.022 2.344 -11.506 1.00 87.75 72 ALA A O 1
ATOM 525 N N . VAL A 1 73 ? 12.850 1.225 -9.947 1.00 88.81 73 VAL A N 1
ATOM 526 C CA . VAL A 1 73 ? 13.377 -0.108 -10.281 1.00 88.81 73 VAL A CA 1
ATOM 527 C C . VAL A 1 73 ? 13.040 -0.476 -11.725 1.00 88.81 73 VAL A C 1
ATOM 529 O O . VAL A 1 73 ? 13.914 -0.915 -12.472 1.00 88.81 73 VAL A O 1
ATOM 532 N N . GLN A 1 74 ? 11.784 -0.280 -12.136 1.00 89.00 74 GLN A N 1
ATOM 533 C CA . GLN A 1 74 ? 11.346 -0.572 -13.501 1.00 89.00 74 GL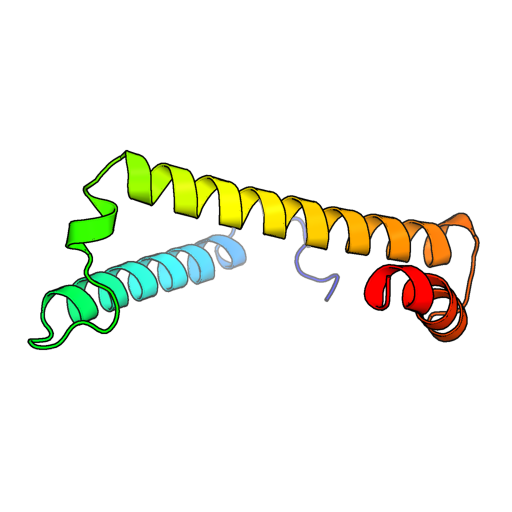N A CA 1
ATOM 534 C C . GLN A 1 74 ? 12.083 0.286 -14.526 1.00 89.00 74 GLN A C 1
ATOM 536 O O . GLN A 1 74 ? 12.487 -0.230 -15.560 1.00 89.00 74 GLN A O 1
ATOM 541 N N . TYR A 1 75 ? 12.310 1.565 -14.242 1.00 88.38 75 TYR A N 1
ATOM 542 C CA . TYR A 1 75 ? 13.058 2.462 -15.115 1.00 88.38 75 TYR A CA 1
ATOM 543 C C . TYR A 1 75 ? 14.519 2.014 -15.257 1.00 88.38 75 TYR A C 1
ATOM 545 O O . TYR A 1 75 ? 15.028 1.866 -16.367 1.00 88.38 75 TYR A O 1
ATOM 553 N N . LEU A 1 76 ? 15.182 1.717 -14.139 1.00 86.50 76 LEU A N 1
ATOM 554 C CA . LEU A 1 76 ? 16.571 1.257 -14.121 1.00 86.50 76 LEU A CA 1
ATOM 555 C C . LEU A 1 76 ? 16.760 -0.061 -14.891 1.00 86.50 76 LEU A C 1
ATOM 557 O O . LEU A 1 76 ? 17.718 -0.196 -15.652 1.00 86.50 76 LEU A O 1
ATOM 561 N N . GLN A 1 77 ? 15.833 -1.008 -14.743 1.00 89.00 77 GLN A N 1
ATOM 562 C CA . GLN A 1 77 ? 15.941 -2.320 -15.385 1.00 89.00 77 GLN A CA 1
ATOM 563 C C . GLN A 1 77 ? 15.441 -2.328 -16.833 1.00 89.00 77 GLN A C 1
ATOM 565 O O . GLN A 1 77 ? 16.086 -2.909 -17.698 1.00 89.00 77 GLN A O 1
ATOM 570 N N . LEU A 1 78 ? 14.293 -1.705 -17.117 1.00 89.19 78 LEU A N 1
ATOM 571 C CA . LEU A 1 78 ? 13.636 -1.795 -18.427 1.00 89.19 78 LEU A CA 1
ATOM 572 C C . LEU A 1 78 ? 14.071 -0.694 -19.396 1.00 89.19 78 LEU A C 1
ATOM 574 O O . LEU A 1 78 ? 14.068 -0.935 -20.599 1.00 89.19 78 LEU A O 1
ATOM 578 N N . VAL A 1 79 ? 14.430 0.496 -18.898 1.00 87.50 79 VAL A N 1
ATOM 579 C CA . VAL A 1 79 ? 14.869 1.621 -19.745 1.00 87.50 79 VAL A CA 1
ATOM 580 C C . VAL A 1 79 ? 16.389 1.687 -19.810 1.00 87.50 79 VAL A C 1
ATOM 582 O O . VAL A 1 79 ? 16.946 1.762 -20.900 1.00 87.50 79 VAL A O 1
ATOM 585 N N . LEU A 1 80 ? 17.071 1.625 -18.661 1.00 86.19 80 LEU A N 1
ATOM 586 C CA . LEU A 1 80 ? 18.540 1.647 -18.621 1.00 86.19 80 LEU A CA 1
ATOM 587 C C . LEU A 1 80 ? 19.177 0.265 -18.842 1.00 86.19 80 LEU A C 1
ATOM 589 O O . LEU A 1 80 ? 20.395 0.185 -18.980 1.00 86.19 80 LEU A O 1
ATOM 593 N N . GLY A 1 81 ? 18.381 -0.809 -18.889 1.00 85.50 81 GLY A N 1
ATOM 594 C CA . GLY A 1 81 ? 18.866 -2.163 -19.171 1.00 85.50 81 GLY A CA 1
ATOM 595 C C . GLY A 1 81 ? 19.752 -2.757 -18.074 1.00 85.50 81 GLY A C 1
ATOM 596 O O . GLY A 1 81 ? 20.497 -3.699 -18.340 1.00 85.50 81 GLY A O 1
ATOM 597 N N . LEU A 1 82 ? 19.721 -2.200 -16.861 1.00 84.94 82 LEU A N 1
ATOM 598 C CA . LEU A 1 82 ? 20.589 -2.642 -15.773 1.00 84.94 82 LEU A CA 1
ATOM 599 C C . LEU A 1 82 ? 20.169 -4.013 -15.267 1.00 84.94 82 LEU A C 1
ATOM 601 O O . LEU A 1 82 ? 18.980 -4.333 -15.172 1.00 84.94 82 LEU A O 1
ATOM 605 N N . SER A 1 83 ? 21.156 -4.799 -14.847 1.00 87.44 83 SER A N 1
ATOM 606 C CA . SER A 1 83 ? 20.862 -6.037 -14.141 1.00 87.44 83 SER A CA 1
ATOM 607 C C . SER A 1 83 ? 20.146 -5.748 -12.806 1.00 87.44 83 SER A C 1
ATOM 609 O O . SER A 1 83 ? 20.295 -4.662 -12.222 1.00 87.44 83 SER A O 1
ATOM 611 N N . PRO A 1 84 ? 19.382 -6.716 -12.263 1.00 82.94 84 PRO A N 1
ATOM 612 C CA . PRO A 1 84 ? 18.737 -6.560 -10.960 1.00 82.94 84 PRO A CA 1
ATOM 613 C C . PRO A 1 84 ? 19.725 -6.227 -9.831 1.00 82.94 84 PRO A C 1
ATOM 615 O O . PRO A 1 84 ? 19.394 -5.447 -8.940 1.00 82.94 84 PRO A O 1
ATOM 618 N N . LEU A 1 85 ? 20.951 -6.767 -9.897 1.00 83.94 85 LEU A N 1
ATOM 619 C CA . LEU A 1 85 ? 22.003 -6.528 -8.905 1.00 83.94 85 LEU A CA 1
ATOM 620 C C . LEU A 1 85 ? 22.504 -5.078 -8.943 1.00 83.94 85 LEU A C 1
ATOM 622 O O . LEU A 1 85 ? 22.618 -4.432 -7.903 1.00 83.94 85 LEU A O 1
ATOM 626 N N . GLU A 1 86 ? 22.756 -4.543 -10.137 1.00 82.12 86 GLU A N 1
ATOM 627 C CA . GLU A 1 86 ? 23.207 -3.158 -10.318 1.00 82.12 86 GLU A CA 1
ATOM 628 C C . GLU A 1 86 ? 22.120 -2.147 -9.951 1.00 82.12 86 GLU A C 1
ATOM 630 O O . GLU A 1 86 ? 22.412 -1.104 -9.365 1.00 82.12 86 GLU A O 1
ATOM 635 N N . THR A 1 87 ? 20.861 -2.466 -10.259 1.00 85.12 87 THR A N 1
ATOM 636 C CA . THR A 1 87 ? 19.708 -1.658 -9.843 1.00 85.12 87 THR A CA 1
ATOM 637 C C . THR A 1 87 ? 19.625 -1.586 -8.321 1.00 85.12 87 THR A C 1
ATOM 639 O O . THR A 1 87 ? 19.497 -0.495 -7.772 1.00 85.12 87 THR A O 1
ATOM 642 N N . GLY A 1 88 ? 19.771 -2.728 -7.637 1.00 82.06 88 GLY A N 1
ATOM 643 C CA . GLY A 1 88 ? 19.798 -2.784 -6.176 1.00 82.06 88 GLY A CA 1
ATOM 644 C C . GLY A 1 88 ? 20.922 -1.934 -5.586 1.00 82.06 88 GLY A C 1
ATOM 645 O O . GLY A 1 88 ? 20.658 -1.082 -4.745 1.00 82.06 88 GLY A O 1
ATOM 646 N N . LEU A 1 89 ? 22.152 -2.084 -6.091 1.00 85.44 89 LEU A N 1
ATOM 647 C CA . LEU A 1 89 ? 23.316 -1.297 -5.655 1.00 85.44 89 LEU A CA 1
ATOM 648 C C . LEU A 1 89 ? 23.118 0.219 -5.818 1.00 85.44 89 LEU A C 1
ATOM 650 O O . LEU A 1 89 ? 23.559 0.986 -4.966 1.00 85.44 89 LEU A O 1
ATOM 654 N N . ARG A 1 90 ? 22.439 0.661 -6.884 1.00 82.56 90 ARG A N 1
ATOM 655 C CA . ARG A 1 90 ? 22.154 2.087 -7.139 1.00 82.56 90 ARG A CA 1
ATOM 656 C C . ARG A 1 90 ? 20.994 2.640 -6.319 1.00 82.56 90 ARG A C 1
ATOM 658 O O . ARG A 1 90 ? 20.913 3.853 -6.155 1.00 82.56 90 ARG A O 1
ATOM 665 N N . LEU A 1 91 ? 20.121 1.776 -5.809 1.00 83.19 91 LEU A N 1
ATOM 666 C CA . LEU A 1 91 ? 19.043 2.161 -4.900 1.00 83.19 91 LEU A CA 1
ATOM 667 C C . LEU A 1 91 ? 19.494 2.197 -3.433 1.00 83.19 91 LEU A C 1
ATOM 669 O O . LEU A 1 91 ? 18.861 2.888 -2.643 1.00 83.19 91 LEU A O 1
ATOM 673 N N . LEU A 1 92 ? 20.609 1.546 -3.067 1.00 82.31 92 LEU A N 1
ATOM 674 C CA . LEU A 1 92 ? 21.133 1.571 -1.691 1.00 82.31 92 LEU A CA 1
ATOM 675 C C . LEU A 1 92 ? 21.286 2.990 -1.108 1.00 82.31 92 LEU A C 1
ATOM 677 O O . LEU A 1 92 ? 20.832 3.201 0.017 1.00 82.31 92 LEU A O 1
ATOM 681 N N . PRO A 1 93 ? 21.854 3.986 -1.822 1.00 78.81 93 PRO A N 1
ATOM 682 C CA . PRO A 1 93 ? 21.984 5.338 -1.284 1.00 78.81 93 PRO A CA 1
ATOM 683 C C . PRO A 1 93 ? 20.637 5.980 -0.945 1.00 78.81 93 PRO A C 1
ATOM 685 O O . PRO A 1 93 ? 20.566 6.745 0.003 1.00 78.81 93 PRO A O 1
ATOM 688 N N . LEU A 1 94 ? 19.570 5.650 -1.679 1.00 73.25 94 LEU A N 1
ATOM 689 C CA . LEU A 1 94 ? 18.224 6.172 -1.422 1.00 73.25 94 LEU A CA 1
ATOM 690 C C . LEU A 1 94 ? 17.589 5.562 -0.167 1.00 73.25 94 LEU A C 1
ATOM 692 O O . LEU A 1 94 ? 16.754 6.207 0.450 1.00 73.25 94 LEU A O 1
ATOM 696 N N . THR A 1 95 ? 17.968 4.336 0.206 1.00 71.62 95 THR A N 1
ATOM 697 C CA . THR A 1 95 ? 17.450 3.660 1.410 1.00 71.62 95 THR A CA 1
ATOM 698 C C . THR A 1 95 ? 18.249 3.957 2.679 1.00 71.62 95 THR A C 1
ATOM 700 O O . THR A 1 95 ? 17.732 3.772 3.778 1.00 71.62 95 THR A O 1
ATOM 703 N N . PHE A 1 96 ? 19.517 4.357 2.537 1.00 69.31 96 PHE A N 1
ATOM 704 C CA . PHE A 1 96 ? 20.395 4.694 3.664 1.00 69.31 96 PHE A CA 1
ATOM 705 C C . PHE A 1 96 ? 20.456 6.197 3.975 1.00 69.31 96 PHE A C 1
ATOM 707 O O . PHE A 1 96 ? 20.915 6.544 5.064 1.00 69.31 96 PHE A O 1
ATOM 714 N N . ALA A 1 97 ? 20.060 7.064 3.037 1.00 54.44 97 ALA A N 1
ATOM 715 C CA . ALA A 1 97 ? 19.936 8.509 3.247 1.00 54.44 97 ALA A CA 1
ATOM 716 C C . ALA A 1 97 ? 18.614 8.858 3.942 1.00 54.44 97 ALA A C 1
ATOM 718 O O . ALA A 1 97 ? 18.640 9.779 4.788 1.00 54.44 97 ALA A O 1
#

Sequence (97 aa):
VKRAGTGEGLLGPATLAPLLIGAALLVAFVRRQKRRTHPLIDMGMFARPAFSTAVGCIVLAMLALVGLELIAVQYLQLVLGLSPLETGLRLLPLTFA

pLDDT: mean 80.57, std 12.88, range [45.03, 96.69]

Organism: NCBI:txid299421

Secondary structure (DSSP, 8-state):
-TTTTSS--TT-HHHHHHHHHHHHHHHHHHHHHHHSSS-SS-HHHHTSHHHHHHHHHHHHHHHHHHHHHHHHHHIIIIIS---HHHHHHHHHHHHH-

Radius of gyration: 19.99 Å; chains: 1; bounding box: 40×29×46 Å